Protein AF-A0ABD5NJZ5-F1 (afdb_monomer)

Sequence (161 aa):
MADSDSSTDGDAARATTLRDARQRIEDLSVADGHFVVACVQTGVVPEPVTDARFDSHEAAERACAAACRYRETLQELDPSLSRYDLDVSEPITEPVDVATVRESTDERRPNGLPRTRRTAMVTGDGTDQWIRIENCPIVHLSGPDSLLDDEVISRQLRSKL

Mean predicted aligned error: 14.15 Å

Radius of gyration: 24.04 Å; Cα contacts (8 Å, |Δi|>4): 178; chains: 1; bounding box: 61×32×78 Å

pLDDT: mean 78.36, std 14.97, range [43.09, 96.81]

Foldseek 3Di:
DPDPPVV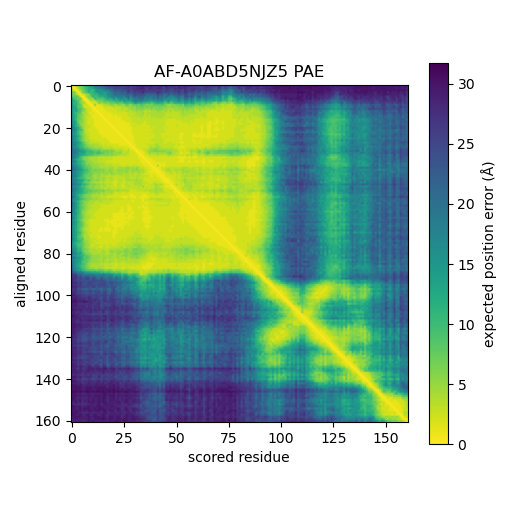VVLVVVLVVLLVVLLVLQVVQFDQDAQKFKAFLVPRHRDPPRNRGHGNDQVSRVSNQVSRQSNVVSVCVVPVVDDDGDIHMDGPQPDDWDKDKDKDFDPDADPVRHTDIDIDIDTDGPDPRDDDDDPPDDDDDDDDPDPPPDPVNVVVVVVVVD

InterPro domains:
  IPR055974 Domain of unknown function DUF7552 [PF24422] (17-90)

Structure (mmCIF, N/CA/C/O backbone):
data_AF-A0ABD5NJZ5-F1
#
_entry.id   AF-A0ABD5NJZ5-F1
#
loop_
_atom_site.group_PDB
_atom_site.id
_atom_site.type_symbol
_atom_site.label_atom_id
_atom_site.label_alt_id
_atom_site.label_comp_id
_atom_site.label_asym_id
_atom_site.label_entity_id
_atom_site.label_seq_id
_atom_site.pdbx_PDB_ins_code
_atom_site.Cartn_x
_atom_site.Cartn_y
_atom_site.Cartn_z
_atom_site.occupancy
_atom_site.B_iso_or_equiv
_atom_site.auth_seq_id
_atom_site.auth_comp_id
_atom_site.auth_asym_id
_atom_site.auth_atom_id
_atom_site.pdbx_PDB_model_num
ATOM 1 N N . MET A 1 1 ? 1.780 8.911 44.496 1.00 44.38 1 MET A N 1
ATOM 2 C CA . MET A 1 1 ? 1.230 7.609 44.064 1.00 44.38 1 MET A CA 1
ATOM 3 C C . MET A 1 1 ? -0.074 7.896 43.327 1.00 44.38 1 MET A C 1
ATOM 5 O O . MET A 1 1 ? -1.138 7.718 43.893 1.00 44.38 1 MET A O 1
ATOM 9 N N . ALA A 1 2 ? 0.027 8.492 42.135 1.00 54.03 2 ALA A N 1
ATOM 10 C CA . ALA A 1 2 ? -1.102 8.888 41.290 1.00 54.03 2 ALA A CA 1
ATOM 11 C C . ALA A 1 2 ? -0.553 9.219 39.890 1.00 54.03 2 ALA A C 1
ATOM 13 O O . ALA A 1 2 ? -0.283 10.376 39.616 1.00 54.03 2 ALA A O 1
ATOM 14 N N . ASP A 1 3 ? -0.285 8.198 39.071 1.00 51.00 3 ASP A N 1
ATOM 15 C CA . ASP A 1 3 ? 0.055 8.363 37.639 1.00 51.00 3 ASP A CA 1
ATOM 16 C C . ASP A 1 3 ? -0.327 7.136 36.777 1.00 51.00 3 ASP A C 1
ATOM 18 O O . ASP A 1 3 ? -0.055 7.103 35.583 1.00 51.00 3 ASP A O 1
ATOM 22 N N . SER A 1 4 ? -0.974 6.109 37.344 1.00 58.78 4 SER A N 1
ATOM 23 C CA . SER A 1 4 ? -1.233 4.845 36.627 1.00 58.78 4 SER A CA 1
ATOM 24 C C . SER A 1 4 ? -2.543 4.812 35.826 1.00 58.78 4 SER A C 1
ATOM 26 O O . SER A 1 4 ? -2.706 3.935 34.982 1.00 58.78 4 SER A O 1
ATOM 28 N N . ASP A 1 5 ? -3.468 5.750 36.054 1.00 58.06 5 ASP A N 1
ATOM 29 C CA . ASP A 1 5 ? -4.771 5.763 35.360 1.00 58.06 5 ASP A CA 1
ATOM 30 C C . ASP A 1 5 ? -4.705 6.436 33.976 1.00 58.06 5 ASP A C 1
ATOM 32 O O . ASP A 1 5 ? -5.415 6.038 33.057 1.00 58.06 5 ASP A O 1
ATOM 36 N N . SER A 1 6 ? -3.811 7.416 33.779 1.00 60.75 6 SER A N 1
ATOM 37 C CA . SER A 1 6 ? -3.711 8.168 32.515 1.00 60.75 6 SER A CA 1
ATOM 38 C C . SER A 1 6 ? -3.068 7.369 31.377 1.00 60.75 6 SER A C 1
ATOM 40 O O . SER A 1 6 ? -3.372 7.598 30.209 1.00 60.75 6 SER A O 1
ATOM 42 N N . SER A 1 7 ? -2.193 6.416 31.703 1.00 65.38 7 SER A N 1
ATOM 43 C CA . SER A 1 7 ? -1.485 5.585 30.720 1.00 65.38 7 SER A CA 1
ATOM 44 C C . SER A 1 7 ? -2.410 4.528 30.106 1.00 65.38 7 SER A C 1
ATOM 46 O O . SER A 1 7 ? -2.361 4.278 28.905 1.00 65.38 7 SER A O 1
ATOM 48 N N . THR A 1 8 ? -3.303 3.957 30.918 1.00 73.50 8 THR A N 1
ATOM 49 C CA . THR A 1 8 ? -4.225 2.890 30.498 1.00 73.50 8 THR A CA 1
ATOM 50 C C . THR A 1 8 ? -5.305 3.406 29.541 1.00 73.50 8 THR A C 1
ATOM 52 O O . THR A 1 8 ? -5.640 2.730 28.567 1.00 73.50 8 THR A O 1
ATOM 55 N N . ASP A 1 9 ? -5.823 4.615 29.778 1.00 79.50 9 ASP A N 1
ATOM 56 C CA . ASP A 1 9 ? -6.829 5.244 28.910 1.00 79.50 9 ASP A CA 1
ATOM 57 C C . ASP A 1 9 ? -6.245 5.599 27.526 1.00 79.50 9 ASP A C 1
ATOM 59 O O . ASP A 1 9 ? -6.855 5.338 26.486 1.00 79.50 9 ASP A O 1
ATOM 63 N N . GLY A 1 10 ? -4.997 6.086 27.500 1.00 84.00 10 GLY A N 1
ATOM 64 C CA . GLY A 1 10 ? -4.260 6.352 26.261 1.00 84.00 10 GLY A CA 1
ATOM 65 C C . GLY A 1 10 ? -4.012 5.091 25.428 1.00 84.00 10 GLY A C 1
ATOM 66 O O . GLY A 1 10 ? -4.247 5.087 24.218 1.00 84.00 10 GLY A O 1
ATOM 67 N N . ASP A 1 11 ? -3.605 3.992 26.064 1.00 85.88 11 ASP A N 1
ATOM 68 C CA . ASP A 1 11 ? -3.349 2.732 25.359 1.00 85.88 11 ASP A CA 1
ATOM 69 C C . ASP A 1 11 ? -4.636 2.080 24.827 1.00 85.88 11 ASP A C 1
ATOM 71 O O . ASP A 1 11 ? -4.638 1.530 23.721 1.00 85.88 11 ASP A O 1
ATOM 75 N N . ALA A 1 12 ? -5.762 2.204 25.536 1.00 87.94 12 ALA A N 1
ATOM 76 C CA . ALA A 1 12 ? -7.064 1.745 25.048 1.00 87.94 12 ALA A CA 1
ATOM 77 C C . ALA A 1 12 ? -7.543 2.536 23.813 1.00 87.94 12 ALA A C 1
ATOM 79 O O . ALA A 1 12 ? -8.057 1.951 22.848 1.00 87.94 12 ALA A O 1
ATOM 80 N N . ALA A 1 13 ? -7.337 3.857 23.804 1.00 89.44 13 ALA A N 1
ATOM 81 C CA . ALA A 1 13 ? -7.652 4.710 22.659 1.00 89.44 13 ALA A CA 1
ATOM 82 C C . ALA A 1 13 ? -6.786 4.371 21.431 1.00 89.44 13 ALA A C 1
ATOM 84 O O . ALA A 1 13 ? -7.294 4.288 20.304 1.00 89.44 13 ALA A O 1
ATOM 85 N N . ARG A 1 14 ? -5.491 4.094 21.639 1.00 94.19 14 ARG A N 1
ATOM 86 C CA . ARG A 1 14 ? -4.574 3.639 20.581 1.00 94.19 14 ARG A CA 1
ATOM 87 C C . ARG A 1 14 ? -4.967 2.272 20.033 1.00 94.19 14 ARG A C 1
ATOM 89 O O . ARG A 1 14 ? -5.080 2.117 18.821 1.00 94.19 14 ARG A O 1
ATOM 96 N N . ALA A 1 15 ? -5.259 1.303 20.902 1.00 93.44 15 ALA A N 1
ATOM 97 C CA . ALA A 1 15 ? -5.717 -0.024 20.491 1.00 93.44 15 ALA A CA 1
ATOM 98 C C . ALA A 1 15 ? -7.006 0.040 19.650 1.00 93.44 15 ALA A C 1
ATOM 100 O O . ALA A 1 15 ? -7.159 -0.708 18.684 1.00 93.44 15 ALA A O 1
ATOM 101 N N . THR A 1 16 ? -7.916 0.958 19.987 1.00 95.31 16 THR A N 1
ATOM 102 C CA . THR A 1 16 ? -9.127 1.220 19.195 1.00 95.31 16 THR A CA 1
ATOM 103 C C . THR A 1 16 ? -8.781 1.817 17.832 1.00 95.31 16 THR A C 1
ATOM 105 O O . THR A 1 16 ? -9.224 1.291 16.818 1.00 95.31 16 THR A O 1
ATOM 108 N N . THR A 1 17 ? -7.898 2.818 17.783 1.00 95.12 17 THR A N 1
ATOM 109 C CA . THR A 1 17 ? -7.430 3.415 16.519 1.00 95.12 17 THR A CA 1
ATOM 110 C C . THR A 1 17 ? -6.782 2.386 15.586 1.00 95.12 17 THR A C 1
ATOM 112 O O . THR A 1 17 ? -7.075 2.376 14.390 1.00 95.12 17 THR A O 1
ATOM 115 N N . LEU A 1 18 ? -5.940 1.492 16.117 1.00 95.31 18 LEU A N 1
ATOM 116 C CA . LEU A 1 18 ? -5.312 0.423 15.335 1.00 95.31 18 LEU A CA 1
ATOM 117 C C . LEU A 1 18 ? -6.351 -0.543 14.750 1.00 95.31 18 LEU A C 1
ATOM 119 O O . LEU A 1 18 ? -6.242 -0.941 13.589 1.00 95.31 18 LEU A O 1
ATOM 123 N N . ARG A 1 19 ? -7.367 -0.910 15.540 1.00 96.00 19 ARG A N 1
ATOM 124 C CA . ARG A 1 19 ? -8.449 -1.800 15.100 1.00 96.00 19 ARG A CA 1
ATOM 125 C C . ARG A 1 19 ? -9.307 -1.146 14.019 1.00 96.00 19 ARG A C 1
ATOM 127 O O . ARG A 1 19 ? -9.541 -1.770 12.990 1.00 96.00 19 ARG A O 1
ATOM 134 N N . ASP A 1 20 ? -9.716 0.102 14.228 1.00 96.50 20 ASP A N 1
ATOM 135 C CA . ASP A 1 20 ? -10.560 0.846 13.290 1.00 96.50 20 ASP A CA 1
ATOM 136 C C . ASP A 1 20 ? -9.849 1.061 11.951 1.00 96.50 20 ASP A C 1
ATOM 138 O O . ASP A 1 20 ? -10.447 0.893 10.889 1.0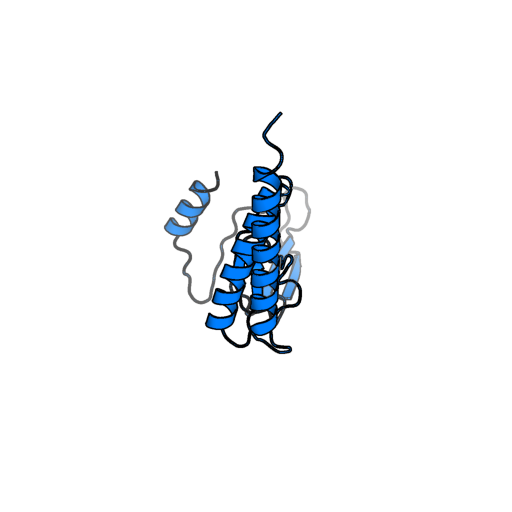0 96.50 20 ASP A O 1
ATOM 142 N N . ALA A 1 21 ? -8.553 1.385 11.987 1.00 95.94 21 ALA A N 1
ATOM 143 C CA . ALA A 1 21 ? -7.749 1.529 10.781 1.00 95.94 21 ALA A CA 1
ATOM 144 C C . ALA A 1 21 ? -7.627 0.205 10.013 1.00 95.94 21 ALA A C 1
ATOM 146 O O . ALA A 1 21 ? -7.812 0.191 8.797 1.00 95.94 21 ALA A O 1
ATOM 147 N N . ARG A 1 22 ? -7.374 -0.914 10.710 1.00 95.81 22 ARG A N 1
ATOM 148 C CA . ARG A 1 22 ? -7.292 -2.242 10.082 1.00 95.81 22 ARG A CA 1
ATOM 149 C C . ARG A 1 22 ? -8.626 -2.653 9.456 1.00 95.81 22 ARG A C 1
ATOM 151 O O . ARG A 1 22 ? -8.635 -3.047 8.296 1.00 95.81 22 ARG A O 1
ATOM 158 N N . GLN A 1 23 ? -9.733 -2.478 10.180 1.00 96.12 23 GLN A N 1
ATOM 159 C CA . GLN A 1 23 ? -11.074 -2.762 9.663 1.00 96.12 23 GLN A CA 1
ATOM 160 C C . GLN A 1 23 ? -11.377 -1.919 8.424 1.00 96.12 23 GLN A C 1
ATOM 162 O O . GLN A 1 23 ? -11.871 -2.430 7.427 1.00 96.12 23 GLN A O 1
ATOM 167 N N . ARG A 1 24 ? -11.025 -0.628 8.450 1.00 95.81 24 ARG A N 1
ATOM 168 C CA . ARG A 1 24 ? -11.264 0.263 7.315 1.00 95.81 24 ARG A CA 1
ATOM 169 C C . ARG A 1 24 ? -10.519 -0.174 6.057 1.00 95.81 24 ARG A C 1
ATOM 171 O O . ARG A 1 24 ? -11.050 -0.004 4.967 1.00 95.81 24 ARG A O 1
ATOM 178 N N . ILE A 1 25 ? -9.304 -0.694 6.200 1.00 96.00 25 ILE A N 1
ATOM 179 C CA . ILE A 1 25 ? -8.512 -1.204 5.075 1.00 96.00 25 ILE A CA 1
ATOM 180 C C . ILE A 1 25 ? -9.125 -2.496 4.540 1.00 96.00 25 ILE A C 1
ATOM 182 O O . ILE A 1 25 ? -9.266 -2.635 3.330 1.00 96.00 25 ILE A O 1
ATOM 186 N N . GLU A 1 26 ? -9.537 -3.400 5.428 1.00 94.94 26 GLU A N 1
ATOM 187 C CA . GLU A 1 26 ? -10.196 -4.654 5.058 1.00 94.94 26 GLU A CA 1
ATOM 188 C C . GLU A 1 26 ? -11.524 -4.411 4.324 1.00 94.94 26 GLU A C 1
ATOM 190 O O . GLU A 1 26 ? -11.746 -4.996 3.271 1.00 94.94 26 GLU A O 1
ATOM 195 N N . ASP A 1 27 ? -12.347 -3.470 4.797 1.00 95.81 27 ASP A N 1
ATOM 196 C CA . ASP A 1 27 ? -13.625 -3.101 4.167 1.00 95.81 27 ASP A CA 1
ATOM 197 C C . ASP A 1 27 ? -13.461 -2.510 2.755 1.00 95.81 27 ASP A C 1
ATOM 199 O O . ASP A 1 27 ? -14.390 -2.544 1.947 1.00 95.81 27 ASP A O 1
ATOM 203 N N . LEU A 1 28 ? -12.309 -1.892 2.4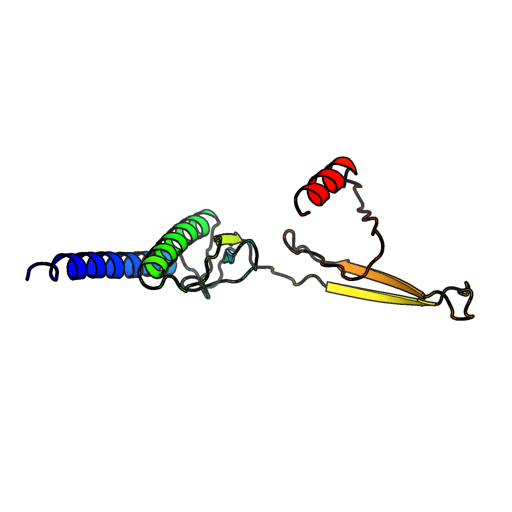75 1.00 95.62 28 LEU A N 1
ATOM 204 C CA . LEU A 1 28 ? -11.989 -1.308 1.170 1.00 95.62 28 LEU A CA 1
ATOM 205 C C . LEU A 1 28 ? -11.263 -2.291 0.252 1.00 95.62 28 LEU A C 1
ATOM 207 O O . LEU A 1 28 ? -11.191 -2.046 -0.954 1.00 95.62 28 LEU A O 1
ATOM 211 N N . SER A 1 29 ? -10.719 -3.363 0.822 1.00 94.81 29 SER A N 1
ATOM 212 C CA . SER A 1 29 ? -9.949 -4.362 0.103 1.00 94.81 29 SER A CA 1
ATOM 213 C C . SER A 1 29 ? -10.854 -5.218 -0.779 1.00 94.81 29 SER A C 1
ATOM 215 O O . SER A 1 29 ? -11.955 -5.616 -0.397 1.00 94.81 29 SER A O 1
ATOM 217 N N . VAL A 1 30 ? -10.361 -5.538 -1.966 1.00 94.31 30 VAL A N 1
ATOM 218 C CA . VAL A 1 30 ? -10.978 -6.457 -2.921 1.00 94.31 30 VAL A CA 1
ATOM 219 C C . VAL A 1 30 ? -9.939 -7.476 -3.381 1.00 94.31 30 VAL A C 1
ATOM 221 O O . VAL A 1 30 ? -8.742 -7.207 -3.355 1.00 94.31 30 VAL A O 1
ATOM 224 N N . ALA A 1 31 ? -10.384 -8.652 -3.826 1.00 89.88 31 ALA A N 1
ATOM 225 C CA . ALA A 1 31 ? -9.469 -9.717 -4.244 1.00 89.88 31 ALA A CA 1
ATOM 226 C C . ALA A 1 31 ? -8.626 -9.334 -5.478 1.00 89.88 31 ALA A C 1
ATOM 228 O O . ALA A 1 31 ? -7.422 -9.577 -5.500 1.00 89.88 31 ALA A O 1
ATOM 229 N N . ASP A 1 32 ? -9.245 -8.682 -6.466 1.00 87.25 32 ASP A N 1
ATOM 230 C CA . ASP A 1 32 ? -8.660 -8.437 -7.794 1.00 87.25 32 ASP A CA 1
ATOM 231 C C . ASP A 1 32 ? -8.488 -6.937 -8.098 1.00 87.25 32 ASP A C 1
ATOM 233 O O . ASP A 1 32 ? -8.667 -6.478 -9.225 1.00 87.25 32 ASP A O 1
ATOM 237 N N . GLY A 1 33 ? -8.178 -6.143 -7.069 1.00 87.69 33 GLY A N 1
ATOM 238 C CA . GLY A 1 33 ? -7.992 -4.699 -7.211 1.00 87.69 33 GLY A CA 1
ATOM 239 C C . GLY A 1 33 ? -6.751 -4.326 -8.030 1.00 87.69 33 GLY A C 1
ATOM 240 O O . GLY A 1 33 ? -5.712 -4.994 -7.960 1.00 87.69 33 GLY A O 1
ATOM 241 N N . HIS A 1 34 ? -6.862 -3.217 -8.763 1.00 87.81 34 HIS A N 1
ATOM 242 C CA . HIS A 1 34 ? -5.808 -2.650 -9.614 1.00 87.81 34 HIS A CA 1
ATOM 243 C C . HIS A 1 34 ? -4.971 -1.585 -8.904 1.00 87.81 34 HIS A C 1
ATOM 245 O O . HIS A 1 34 ? -4.105 -0.982 -9.520 1.00 87.81 34 HIS A O 1
ATOM 251 N N . PHE A 1 35 ? -5.218 -1.329 -7.623 1.00 89.56 35 PHE A N 1
ATOM 252 C CA . PHE A 1 35 ? -4.458 -0.359 -6.845 1.00 89.56 35 PHE A CA 1
ATOM 253 C C . PHE A 1 35 ? -3.920 -1.011 -5.577 1.00 89.56 35 PHE A C 1
ATOM 255 O O . PHE A 1 35 ? -4.593 -1.828 -4.946 1.00 89.56 35 PHE A O 1
ATOM 262 N N . VAL A 1 36 ? -2.708 -0.631 -5.197 1.00 91.19 36 VAL A N 1
ATOM 263 C CA . VAL A 1 36 ? -2.030 -1.043 -3.966 1.00 91.19 36 VAL A CA 1
ATOM 264 C C . VAL A 1 36 ? -1.529 0.193 -3.225 1.00 91.19 36 VAL A C 1
ATOM 266 O O . VAL A 1 36 ? -1.432 1.278 -3.794 1.00 91.19 36 VAL A O 1
ATOM 269 N N . VAL A 1 37 ? -1.211 0.037 -1.942 1.00 91.94 37 VAL A N 1
ATOM 270 C CA . VAL A 1 37 ? -0.579 1.091 -1.140 1.00 91.94 37 VAL A CA 1
ATOM 271 C C . VAL A 1 37 ? 0.830 0.639 -0.794 1.00 91.94 37 VAL A C 1
ATOM 273 O O . VAL A 1 37 ? 1.005 -0.368 -0.111 1.00 91.94 37 VAL A O 1
ATOM 276 N N . ALA A 1 38 ? 1.837 1.373 -1.254 1.00 90.38 38 ALA A N 1
ATOM 277 C CA . ALA A 1 38 ? 3.238 1.008 -1.085 1.00 90.38 38 ALA A CA 1
ATOM 278 C C . ALA A 1 38 ? 4.074 2.204 -0.630 1.00 90.38 38 ALA A C 1
ATOM 280 O O . ALA A 1 38 ? 3.678 3.359 -0.752 1.00 90.38 38 ALA A O 1
ATOM 281 N N . CYS A 1 39 ? 5.256 1.922 -0.091 1.00 88.06 39 CYS A N 1
ATOM 282 C CA . CYS A 1 39 ? 6.233 2.952 0.221 1.00 88.06 39 CYS A CA 1
ATOM 283 C C . CYS A 1 39 ? 6.802 3.552 -1.073 1.00 88.06 39 CYS A C 1
ATOM 285 O O . CYS A 1 39 ? 7.445 2.828 -1.833 1.00 88.06 39 CYS A O 1
ATOM 287 N N . VAL A 1 40 ? 6.669 4.865 -1.275 1.00 82.50 40 VAL A N 1
ATOM 288 C CA . VAL A 1 40 ? 7.129 5.577 -2.487 1.00 82.50 40 VAL A CA 1
ATOM 289 C C . VAL A 1 40 ? 8.617 5.345 -2.760 1.00 82.50 40 VAL A C 1
ATOM 291 O O . VAL A 1 40 ? 9.050 5.188 -3.895 1.00 82.50 40 VAL A O 1
ATOM 294 N N . GLN A 1 41 ? 9.438 5.289 -1.709 1.00 74.94 41 GLN A N 1
ATOM 295 C CA . GLN A 1 41 ? 10.887 5.137 -1.866 1.00 74.94 41 GLN A CA 1
ATOM 296 C C . GLN A 1 41 ? 11.354 3.706 -2.126 1.00 74.94 41 GLN A C 1
ATOM 298 O O . GLN A 1 41 ? 12.424 3.518 -2.704 1.00 74.94 41 GLN A O 1
ATOM 303 N N . THR A 1 42 ? 10.643 2.705 -1.608 1.00 78.75 42 THR A N 1
ATOM 304 C CA . THR A 1 42 ? 11.151 1.324 -1.557 1.00 78.75 42 THR A CA 1
ATOM 305 C C . THR A 1 42 ? 10.257 0.316 -2.263 1.00 78.75 42 THR A C 1
ATOM 307 O O . THR A 1 42 ? 10.676 -0.826 -2.431 1.00 78.75 42 THR A O 1
ATOM 310 N N . GLY A 1 43 ? 9.030 0.692 -2.629 1.00 80.62 43 GLY A N 1
ATOM 311 C CA . GLY A 1 43 ? 8.008 -0.211 -3.160 1.00 80.62 43 GLY A CA 1
ATOM 312 C C . GLY A 1 43 ? 7.520 -1.261 -2.156 1.00 80.62 43 GLY A C 1
ATOM 313 O O . GLY A 1 43 ? 6.731 -2.132 -2.507 1.00 80.62 43 GLY A O 1
ATOM 314 N N . VAL A 1 44 ? 7.987 -1.218 -0.902 1.00 84.38 44 VAL A N 1
ATOM 315 C CA . VAL A 1 44 ? 7.576 -2.171 0.135 1.00 84.38 44 VAL A CA 1
ATOM 316 C C . VAL A 1 44 ? 6.120 -1.910 0.504 1.00 84.38 44 VAL A C 1
ATOM 318 O O . VAL A 1 44 ? 5.742 -0.762 0.728 1.00 84.38 44 VAL A O 1
ATOM 321 N N . VAL A 1 45 ? 5.336 -2.981 0.628 1.00 87.44 45 VAL A N 1
ATOM 322 C CA . VAL A 1 45 ? 3.938 -2.964 1.079 1.00 87.44 45 VAL A CA 1
ATOM 323 C C . VAL A 1 45 ? 3.892 -3.439 2.543 1.00 87.44 45 VAL A C 1
ATOM 325 O O . VAL A 1 45 ? 3.852 -4.646 2.809 1.00 87.44 45 VAL A O 1
ATOM 328 N N . PRO A 1 46 ? 4.001 -2.531 3.532 1.00 86.56 46 PRO A N 1
ATOM 329 C CA . PRO A 1 46 ? 4.100 -2.920 4.936 1.00 86.56 46 PRO A CA 1
ATOM 330 C C . PRO A 1 46 ? 2.740 -3.302 5.531 1.00 86.56 46 PRO A C 1
ATOM 332 O O . PRO A 1 46 ? 1.690 -2.946 4.999 1.00 86.56 46 PRO A O 1
ATOM 335 N N . GLU A 1 47 ? 2.742 -3.935 6.708 1.00 87.44 47 GLU A N 1
ATOM 336 C CA . GLU A 1 47 ? 1.505 -4.053 7.485 1.00 87.44 47 GLU A CA 1
ATOM 337 C C . GLU A 1 47 ? 0.930 -2.658 7.792 1.00 87.44 47 GLU A C 1
ATOM 339 O O . GLU A 1 47 ? 1.691 -1.733 8.137 1.00 87.44 47 GLU A O 1
ATOM 344 N N . PRO A 1 48 ? -0.400 -2.488 7.676 1.00 88.06 48 PRO A N 1
ATOM 345 C CA . PRO A 1 48 ? -1.436 -3.527 7.522 1.00 88.06 48 PRO A CA 1
ATOM 346 C C . PRO A 1 48 ? -1.910 -3.775 6.070 1.00 88.06 48 PRO A C 1
ATOM 348 O O . PRO A 1 48 ? -2.912 -4.454 5.873 1.00 88.06 48 PRO A O 1
ATOM 351 N N . VAL A 1 49 ? -1.237 -3.219 5.057 1.00 89.88 49 VAL A N 1
ATOM 352 C CA . VAL A 1 49 ? -1.686 -3.240 3.647 1.00 89.88 49 VAL A CA 1
ATOM 353 C C . VAL A 1 49 ? -1.039 -4.343 2.798 1.00 89.88 49 VAL A C 1
ATOM 355 O O . VAL A 1 49 ? -1.288 -4.396 1.601 1.00 89.88 49 VAL A O 1
ATOM 358 N N . THR A 1 50 ? -0.241 -5.233 3.399 1.00 88.19 50 THR A N 1
ATOM 359 C CA . THR A 1 50 ? 0.595 -6.245 2.715 1.00 88.19 50 THR A CA 1
ATOM 360 C C . THR A 1 50 ? -0.118 -7.043 1.623 1.00 88.19 50 THR A C 1
ATOM 362 O O . THR A 1 50 ? 0.444 -7.201 0.543 1.00 88.19 50 THR A O 1
ATOM 365 N N . ASP A 1 51 ? -1.353 -7.481 1.869 1.00 87.56 51 ASP A N 1
ATOM 366 C CA . ASP A 1 51 ? -2.141 -8.275 0.915 1.00 87.56 51 ASP A CA 1
ATOM 367 C C . ASP A 1 51 ? -3.393 -7.531 0.411 1.00 87.56 51 ASP A C 1
ATOM 369 O O . ASP A 1 51 ? -4.268 -8.125 -0.218 1.00 87.56 51 ASP A O 1
ATOM 373 N N . ALA A 1 52 ? -3.512 -6.233 0.706 1.00 91.62 52 ALA A N 1
ATOM 374 C CA . ALA A 1 52 ? -4.688 -5.446 0.356 1.00 91.62 52 ALA A CA 1
ATOM 375 C C . ALA A 1 52 ? -4.578 -4.890 -1.070 1.00 91.62 52 ALA A C 1
ATOM 377 O O . ALA A 1 52 ? -3.576 -4.275 -1.442 1.00 91.62 52 ALA A O 1
ATOM 378 N N . ARG A 1 53 ? -5.643 -5.069 -1.854 1.00 93.19 53 ARG A N 1
ATOM 379 C CA . ARG A 1 53 ? -5.805 -4.469 -3.183 1.00 93.19 53 ARG A CA 1
ATOM 380 C C . ARG A 1 53 ? -7.098 -3.679 -3.225 1.00 93.19 53 ARG A C 1
ATOM 382 O O . ARG A 1 53 ? -8.059 -4.031 -2.553 1.00 93.19 53 ARG A O 1
ATOM 389 N N . PHE A 1 54 ? -7.145 -2.635 -4.038 1.00 93.56 54 PHE A N 1
ATOM 390 C CA . PHE A 1 54 ? -8.283 -1.724 -4.107 1.00 93.56 54 PHE A CA 1
ATOM 391 C C . PHE A 1 54 ? -8.785 -1.597 -5.542 1.00 93.56 54 PHE A C 1
ATOM 393 O O . PHE A 1 54 ? -8.003 -1.609 -6.493 1.00 93.56 54 PHE A O 1
ATOM 400 N N . ASP A 1 55 ? -10.103 -1.490 -5.695 1.00 93.69 55 ASP A N 1
ATOM 401 C CA . ASP A 1 55 ? -10.758 -1.413 -7.007 1.00 93.69 55 ASP A CA 1
ATOM 402 C C . ASP A 1 55 ? -10.586 -0.033 -7.663 1.00 93.69 55 ASP A C 1
ATOM 404 O O . ASP A 1 55 ? -10.541 0.098 -8.883 1.00 93.69 55 ASP A O 1
ATOM 408 N N . SER A 1 56 ? -10.441 1.017 -6.848 1.00 92.50 56 SER A N 1
ATOM 409 C CA . SER A 1 56 ? -10.280 2.390 -7.319 1.00 92.50 56 SER A CA 1
ATOM 410 C C . SER A 1 56 ? -9.183 3.138 -6.573 1.00 92.50 56 SER A C 1
ATOM 412 O O . SER A 1 56 ? -8.905 2.867 -5.401 1.00 92.50 56 SER A O 1
ATOM 414 N N . HIS A 1 57 ? -8.620 4.145 -7.242 1.00 91.44 57 HIS A N 1
ATOM 415 C CA . HIS A 1 57 ? -7.653 5.068 -6.652 1.00 91.44 57 HIS A CA 1
ATOM 416 C C . HIS A 1 57 ? -8.199 5.728 -5.377 1.00 91.44 57 HIS A C 1
ATOM 418 O O . HIS A 1 57 ? -7.525 5.765 -4.358 1.00 91.44 57 HIS A O 1
ATOM 424 N N . GLU A 1 58 ? -9.462 6.167 -5.380 1.00 93.75 58 GLU A N 1
ATOM 425 C CA . GLU A 1 58 ? -10.100 6.783 -4.207 1.00 93.75 58 GLU A CA 1
ATOM 426 C C . GLU A 1 58 ? -10.242 5.802 -3.026 1.00 93.75 58 GLU A C 1
ATOM 428 O O . GLU A 1 58 ? -10.140 6.184 -1.856 1.00 93.75 58 GLU A O 1
ATOM 433 N N . ALA A 1 59 ? -10.512 4.519 -3.293 1.00 93.06 59 ALA A N 1
ATOM 434 C CA . ALA A 1 59 ? -10.519 3.499 -2.246 1.00 93.06 59 ALA A CA 1
ATOM 435 C C . ALA A 1 59 ? -9.105 3.277 -1.688 1.00 93.06 59 ALA A C 1
ATOM 437 O O . ALA A 1 59 ? -8.940 3.221 -0.468 1.00 93.06 59 ALA A O 1
ATOM 438 N N . ALA A 1 60 ? -8.099 3.237 -2.564 1.00 94.19 60 ALA A N 1
ATOM 439 C CA . ALA A 1 60 ? -6.699 3.111 -2.183 1.00 94.19 60 ALA A CA 1
ATOM 440 C C . ALA A 1 60 ? -6.196 4.317 -1.374 1.00 94.19 60 ALA A C 1
ATOM 442 O O . ALA A 1 60 ? -5.538 4.121 -0.361 1.00 94.19 60 ALA A O 1
ATOM 443 N N . GLU A 1 61 ? -6.561 5.551 -1.732 1.00 95.25 61 GLU A N 1
ATOM 444 C CA . GLU A 1 61 ? -6.201 6.760 -0.974 1.00 95.25 61 GLU A CA 1
ATOM 445 C C . GLU A 1 61 ? -6.776 6.723 0.444 1.00 95.25 61 GLU A C 1
ATOM 447 O O . GLU A 1 61 ? -6.088 7.007 1.428 1.00 95.25 61 GLU A O 1
ATOM 452 N N . ARG A 1 62 ? -8.047 6.320 0.578 1.00 96.81 62 ARG A N 1
ATOM 453 C CA . ARG A 1 62 ? -8.689 6.175 1.892 1.00 96.81 62 ARG A CA 1
ATOM 454 C C . ARG A 1 62 ? -8.023 5.087 2.728 1.00 96.81 62 ARG A C 1
ATOM 456 O O . ARG A 1 62 ? -7.883 5.257 3.941 1.00 96.81 62 ARG A O 1
ATOM 463 N N . ALA A 1 63 ? -7.613 3.990 2.100 1.00 95.62 63 ALA A N 1
ATOM 464 C CA . ALA A 1 63 ? -6.854 2.941 2.764 1.00 95.62 63 ALA A CA 1
ATOM 465 C C . ALA A 1 63 ? -5.433 3.399 3.129 1.00 95.62 63 ALA A C 1
ATOM 467 O O . ALA A 1 63 ? -4.970 3.094 4.225 1.00 95.62 63 ALA A O 1
ATOM 468 N N . CYS A 1 64 ? -4.779 4.193 2.279 1.00 96.19 64 CYS A N 1
ATOM 469 C CA . CYS A 1 64 ? -3.477 4.798 2.540 1.00 96.19 64 CYS A CA 1
ATOM 470 C C . CYS A 1 64 ? -3.532 5.693 3.781 1.00 96.19 64 CYS A C 1
ATOM 472 O O . CYS A 1 64 ? -2.768 5.496 4.723 1.00 96.19 64 CYS A O 1
ATOM 474 N N . ALA A 1 65 ? -4.522 6.586 3.863 1.00 96.06 65 ALA A N 1
ATOM 475 C CA . ALA A 1 65 ? -4.728 7.426 5.040 1.00 96.06 65 ALA A CA 1
ATOM 476 C C . ALA A 1 65 ? -4.953 6.600 6.324 1.00 96.06 65 ALA A C 1
ATOM 478 O O . ALA A 1 65 ? -4.397 6.915 7.380 1.00 96.06 65 ALA A O 1
ATOM 479 N N . ALA A 1 66 ? -5.735 5.516 6.242 1.00 96.62 66 ALA A N 1
ATOM 480 C CA . ALA A 1 66 ? -5.928 4.596 7.363 1.00 96.62 66 ALA A CA 1
ATOM 481 C C . ALA A 1 66 ? -4.619 3.882 7.755 1.00 96.62 66 ALA A C 1
ATOM 483 O O . ALA A 1 66 ? -4.314 3.771 8.944 1.00 96.62 66 ALA A O 1
ATOM 484 N N . ALA A 1 67 ? -3.817 3.455 6.778 1.00 95.69 67 ALA A N 1
ATOM 485 C CA . ALA A 1 67 ? -2.527 2.810 6.999 1.00 95.69 67 ALA A CA 1
ATOM 486 C C . ALA A 1 67 ? -1.511 3.768 7.638 1.00 95.69 67 ALA A C 1
ATOM 488 O O . ALA A 1 67 ? -0.828 3.381 8.586 1.00 95.69 67 ALA A O 1
ATOM 489 N N . CYS A 1 68 ? -1.457 5.028 7.197 1.00 95.00 68 CYS A N 1
ATOM 490 C CA . CYS A 1 68 ? -0.635 6.067 7.820 1.00 95.00 68 CYS A CA 1
ATOM 491 C C . CYS A 1 68 ? -0.998 6.235 9.298 1.00 95.00 68 CYS A C 1
ATOM 493 O O . CYS A 1 68 ? -0.131 6.089 10.159 1.00 95.00 68 CYS A O 1
ATOM 495 N N . ARG A 1 69 ? -2.291 6.396 9.613 1.00 95.38 69 ARG A N 1
ATOM 496 C CA . ARG A 1 69 ? -2.765 6.519 11.001 1.00 95.38 69 ARG A CA 1
ATOM 497 C C . ARG A 1 69 ? -2.424 5.290 11.851 1.00 95.38 69 ARG A C 1
ATOM 499 O O . ARG A 1 69 ? -2.032 5.427 13.011 1.00 95.38 69 ARG A O 1
ATOM 506 N N . TYR A 1 70 ? -2.556 4.090 11.284 1.00 95.25 70 TYR A N 1
ATOM 507 C CA . TYR A 1 70 ? -2.171 2.842 11.946 1.00 95.25 70 TYR A CA 1
ATOM 508 C C . TYR A 1 70 ? -0.681 2.842 12.309 1.00 95.25 70 TYR A C 1
ATOM 510 O O . TYR A 1 70 ? -0.310 2.551 13.446 1.00 95.25 70 TYR A O 1
ATOM 518 N N . ARG A 1 71 ? 0.183 3.206 11.355 1.00 94.62 71 ARG A N 1
ATOM 519 C CA . ARG A 1 71 ? 1.636 3.198 11.547 1.00 94.62 71 ARG A CA 1
ATOM 520 C C . ARG A 1 71 ? 2.123 4.294 12.483 1.00 94.62 71 ARG A C 1
ATOM 522 O O . ARG A 1 71 ? 3.012 4.024 13.280 1.00 94.62 71 ARG A O 1
ATOM 529 N N . GLU A 1 72 ? 1.541 5.485 12.419 1.00 94.06 72 GLU A N 1
ATOM 530 C CA . GLU A 1 72 ? 1.821 6.570 13.365 1.00 94.06 72 GLU A CA 1
ATOM 531 C C . GLU A 1 72 ? 1.491 6.135 14.795 1.00 94.06 72 GLU A C 1
ATOM 533 O O . GLU A 1 72 ? 2.330 6.239 15.686 1.00 94.06 72 GLU A O 1
A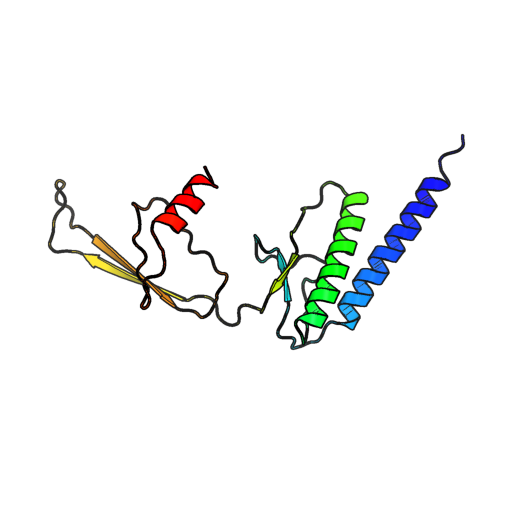TOM 538 N N . THR A 1 73 ? 0.319 5.522 14.990 1.00 94.75 73 THR A N 1
ATOM 539 C CA . THR A 1 73 ? -0.093 4.988 16.297 1.00 94.75 73 THR A CA 1
ATOM 540 C C . THR A 1 73 ? 0.854 3.884 16.783 1.00 94.75 73 THR A C 1
ATOM 542 O O . THR A 1 73 ? 1.197 3.836 17.962 1.00 94.75 73 THR A O 1
ATOM 545 N N . LEU A 1 74 ? 1.311 2.998 15.890 1.00 93.25 74 LEU A N 1
ATOM 546 C CA . LEU A 1 74 ? 2.316 1.991 16.239 1.00 93.25 74 LEU A CA 1
ATOM 547 C C . LEU A 1 74 ? 3.675 2.606 16.584 1.00 93.25 74 LEU A C 1
ATOM 549 O O . LEU A 1 74 ? 4.323 2.119 17.501 1.00 93.25 74 LEU A O 1
ATOM 553 N N . GLN A 1 75 ? 4.108 3.659 15.890 1.00 92.88 75 GLN A N 1
ATOM 554 C CA . GLN A 1 75 ? 5.373 4.345 16.180 1.00 92.88 75 GLN A CA 1
ATOM 555 C C . GLN A 1 75 ? 5.360 5.047 17.540 1.00 92.88 75 GLN A C 1
ATOM 557 O O . GLN A 1 75 ? 6.401 5.136 18.187 1.00 92.88 75 GLN A O 1
ATOM 562 N N . GLU A 1 76 ? 4.199 5.515 18.005 1.00 91.69 76 GLU A N 1
ATOM 563 C CA . GLU A 1 76 ? 4.063 6.018 19.377 1.00 91.69 76 GLU A CA 1
ATOM 564 C C . GLU A 1 76 ? 4.293 4.925 20.429 1.00 91.69 76 GLU A C 1
ATOM 566 O O . GLU A 1 76 ? 4.821 5.212 21.504 1.00 91.69 76 GLU A O 1
ATOM 571 N N . LEU A 1 77 ? 3.885 3.686 20.132 1.00 90.69 77 LEU A N 1
ATOM 572 C CA . LEU A 1 77 ? 4.050 2.531 21.020 1.00 90.69 77 LEU A CA 1
ATOM 573 C C . LEU A 1 77 ? 5.458 1.926 20.924 1.00 90.69 77 LEU A C 1
ATOM 575 O O . LEU A 1 77 ? 6.029 1.527 21.937 1.00 90.69 77 LEU A O 1
ATOM 579 N N . ASP A 1 78 ? 6.018 1.872 19.716 1.00 92.06 78 ASP A N 1
ATOM 580 C CA . ASP A 1 78 ? 7.361 1.382 19.423 1.00 92.06 78 ASP A CA 1
ATOM 581 C C . ASP A 1 78 ? 8.102 2.351 18.479 1.00 92.06 78 ASP A C 1
ATOM 583 O O . ASP A 1 78 ? 8.016 2.237 17.248 1.00 92.06 78 ASP A O 1
ATOM 587 N N . PRO A 1 79 ? 8.896 3.282 19.041 1.00 91.56 79 PRO A N 1
ATOM 588 C CA . PRO A 1 79 ? 9.674 4.244 18.263 1.00 91.56 79 PRO A CA 1
ATOM 589 C C . PRO A 1 79 ? 10.770 3.626 17.384 1.00 91.56 79 PRO A C 1
ATOM 591 O O . PRO A 1 79 ? 11.377 4.340 16.587 1.00 91.56 79 PRO A O 1
ATOM 594 N N . SER A 1 80 ? 11.074 2.331 17.534 1.00 91.88 80 SER A N 1
ATOM 595 C CA . SER A 1 80 ? 12.084 1.649 16.716 1.00 91.88 80 SER A CA 1
ATOM 596 C C . SER A 1 80 ? 11.566 1.236 15.332 1.00 91.88 80 SER A C 1
ATOM 598 O O . SER A 1 80 ? 12.356 0.862 14.459 1.00 91.88 80 SER A O 1
ATOM 600 N N . LEU A 1 81 ? 10.252 1.337 15.102 1.00 89.38 81 LEU A N 1
ATOM 601 C CA . LEU A 1 81 ? 9.624 0.971 13.840 1.00 89.38 81 LEU A CA 1
ATOM 602 C C . LEU A 1 81 ? 10.053 1.875 12.684 1.00 89.38 81 LEU A C 1
ATOM 604 O O . LEU A 1 81 ? 10.060 3.103 12.768 1.00 89.38 81 LEU A O 1
ATOM 608 N N . SER A 1 82 ? 10.327 1.252 11.537 1.00 87.94 82 SER A N 1
ATOM 609 C CA . SER A 1 82 ? 10.672 1.972 10.313 1.00 87.94 82 SER A CA 1
ATOM 610 C C . SER A 1 82 ? 9.543 2.905 9.873 1.00 87.94 82 SER A C 1
ATOM 612 O O . SER A 1 82 ? 8.363 2.531 9.850 1.00 87.94 82 SER A O 1
ATOM 614 N N . ARG A 1 83 ? 9.904 4.125 9.474 1.00 88.00 83 ARG A N 1
ATOM 615 C CA . ARG A 1 83 ? 8.975 5.069 8.855 1.00 88.00 83 ARG A CA 1
ATOM 616 C C . ARG A 1 83 ? 8.914 4.808 7.355 1.00 88.00 83 ARG A C 1
ATOM 618 O O . ARG A 1 83 ? 9.951 4.744 6.704 1.00 88.00 83 ARG A O 1
ATOM 625 N N . TYR A 1 84 ? 7.701 4.654 6.840 1.00 87.81 84 TYR A N 1
ATOM 626 C CA . TYR A 1 84 ? 7.432 4.524 5.413 1.00 87.81 84 TYR A CA 1
ATOM 627 C C . TYR A 1 84 ? 6.585 5.711 4.980 1.00 87.81 84 TYR A C 1
ATOM 629 O O . TYR A 1 84 ? 5.675 6.100 5.713 1.00 87.81 84 TYR A O 1
ATOM 637 N N . ASP A 1 85 ? 6.914 6.270 3.823 1.00 89.50 85 ASP A N 1
ATOM 638 C CA . ASP A 1 85 ? 6.099 7.276 3.151 1.00 89.50 85 ASP A CA 1
ATOM 639 C C . ASP A 1 85 ? 5.191 6.533 2.172 1.00 89.50 85 ASP A C 1
ATOM 641 O O . ASP A 1 85 ? 5.679 6.001 1.175 1.00 89.50 85 ASP A O 1
ATOM 645 N N . LEU A 1 86 ? 3.927 6.342 2.554 1.00 91.00 86 LEU A N 1
ATOM 646 C CA . LEU A 1 86 ? 2.981 5.501 1.824 1.00 91.00 86 LEU A CA 1
ATOM 647 C C . LEU A 1 86 ? 2.214 6.326 0.799 1.00 91.00 86 LEU A C 1
ATOM 649 O O . LEU A 1 86 ? 1.721 7.402 1.125 1.00 91.00 86 LEU A O 1
ATOM 653 N N . ASP A 1 87 ? 2.052 5.770 -0.396 1.00 93.19 87 ASP A N 1
ATOM 654 C CA . ASP A 1 87 ? 1.213 6.343 -1.442 1.00 93.19 87 ASP A CA 1
ATOM 655 C C . ASP A 1 87 ? 0.508 5.244 -2.246 1.00 93.19 87 ASP A C 1
ATOM 657 O O . ASP A 1 87 ? 0.821 4.049 -2.132 1.00 93.19 87 ASP A O 1
ATOM 661 N N . VAL A 1 88 ? -0.482 5.651 -3.032 1.00 91.00 88 VAL A N 1
ATOM 662 C CA . VAL A 1 88 ? -1.207 4.777 -3.948 1.00 91.00 88 VAL A CA 1
ATOM 663 C C . VAL A 1 88 ? -0.345 4.502 -5.171 1.00 91.00 88 VAL A C 1
ATOM 665 O O . VAL A 1 88 ? 0.239 5.401 -5.767 1.00 91.00 88 VAL A O 1
ATOM 668 N N . SER A 1 89 ? -0.287 3.238 -5.566 1.00 82.69 89 SER A N 1
ATOM 669 C CA .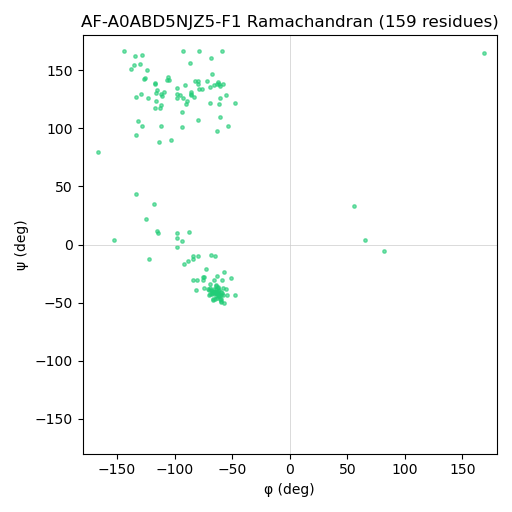 SER A 1 89 ? 0.413 2.811 -6.767 1.00 82.69 89 SER A CA 1
ATOM 670 C C . SER A 1 89 ? -0.417 1.775 -7.511 1.00 82.69 89 SER A C 1
ATOM 672 O O . SER A 1 89 ? -1.187 1.020 -6.912 1.00 82.69 89 SER A O 1
ATOM 674 N N . GLU A 1 90 ? -0.261 1.728 -8.827 1.00 81.62 90 GLU A N 1
ATOM 675 C CA . GLU A 1 90 ? -0.747 0.605 -9.619 1.00 81.62 90 GLU A CA 1
ATOM 676 C C . GLU A 1 90 ? 0.252 -0.556 -9.461 1.00 81.62 90 GLU A C 1
ATOM 678 O O . GLU A 1 90 ? 1.467 -0.340 -9.511 1.00 81.62 90 GLU A O 1
ATOM 683 N N . PRO A 1 91 ? -0.209 -1.798 -9.224 1.00 67.06 91 PRO A N 1
ATOM 684 C CA . PRO A 1 91 ? 0.679 -2.935 -9.125 1.00 67.06 91 PRO A CA 1
ATOM 685 C C . PRO A 1 91 ? 1.410 -3.073 -10.457 1.00 67.06 91 PRO A C 1
ATOM 687 O O . PRO A 1 91 ? 0.783 -3.155 -11.514 1.00 67.06 91 PRO A O 1
ATOM 690 N N . ILE A 1 92 ? 2.741 -3.111 -10.383 1.00 59.56 92 ILE A N 1
ATOM 691 C CA . ILE A 1 92 ? 3.618 -3.362 -11.526 1.00 59.56 92 ILE A CA 1
ATOM 692 C C . ILE A 1 92 ? 3.148 -4.668 -12.172 1.00 59.56 92 ILE A C 1
ATOM 694 O O . ILE A 1 92 ? 3.382 -5.752 -11.635 1.00 59.56 92 ILE A O 1
ATOM 698 N N . THR A 1 93 ? 2.420 -4.550 -13.279 1.00 56.53 93 THR A N 1
ATOM 699 C CA . THR A 1 93 ? 1.805 -5.704 -13.939 1.00 56.53 93 THR A CA 1
ATOM 700 C C . THR A 1 93 ? 2.866 -6.500 -14.689 1.00 56.53 93 THR A C 1
ATOM 702 O O . THR A 1 93 ? 2.792 -7.727 -14.716 1.00 56.53 93 THR A O 1
ATOM 705 N N . GLU A 1 94 ? 3.918 -5.833 -15.177 1.00 59.28 94 GLU A N 1
ATOM 706 C CA . GLU A 1 94 ? 5.052 -6.488 -15.819 1.00 59.28 94 GLU A CA 1
ATOM 707 C C . GLU A 1 94 ? 6.392 -5.945 -15.284 1.00 59.28 94 GLU A C 1
ATOM 709 O O . GLU A 1 94 ? 6.623 -4.731 -15.258 1.00 59.28 94 GLU A O 1
ATOM 714 N N . PRO A 1 95 ? 7.305 -6.817 -14.813 1.00 60.09 95 PRO A N 1
ATOM 715 C CA . PRO A 1 95 ? 8.654 -6.388 -14.482 1.00 60.09 95 PRO A CA 1
ATOM 716 C C . PRO A 1 95 ? 9.340 -5.873 -15.749 1.00 60.09 95 PRO A C 1
ATOM 718 O O . PRO A 1 95 ? 9.214 -6.464 -16.819 1.00 60.09 95 PRO A O 1
ATOM 721 N N . VAL A 1 96 ? 10.101 -4.787 -15.618 1.00 65.50 96 VAL A N 1
ATOM 722 C CA . VAL A 1 96 ? 10.911 -4.273 -16.721 1.00 65.50 96 VAL A CA 1
ATOM 723 C C . VAL A 1 96 ? 11.940 -5.337 -17.119 1.00 65.50 96 VAL A C 1
ATOM 725 O O . VAL A 1 96 ? 12.764 -5.754 -16.301 1.00 65.50 96 VAL A O 1
ATOM 728 N N . ASP A 1 97 ? 11.898 -5.774 -18.375 1.00 68.94 97 ASP A N 1
ATOM 729 C CA . ASP A 1 97 ? 12.863 -6.712 -18.941 1.00 68.94 97 ASP A CA 1
ATOM 730 C C . ASP A 1 97 ? 14.129 -5.974 -19.389 1.00 68.94 97 ASP A C 1
ATOM 732 O O . ASP A 1 97 ? 14.085 -4.860 -19.922 1.00 68.94 97 ASP A O 1
ATOM 736 N N . VAL A 1 98 ? 15.283 -6.602 -19.160 1.00 75.19 98 VAL A N 1
ATOM 737 C CA . VAL A 1 98 ? 16.595 -6.041 -19.488 1.00 75.19 98 VAL A CA 1
ATOM 738 C C . VAL A 1 98 ? 17.393 -7.048 -20.305 1.00 75.19 98 VAL A C 1
ATOM 740 O O . VAL A 1 98 ? 18.035 -7.957 -19.776 1.00 75.19 98 VAL A O 1
ATOM 743 N N . ALA A 1 99 ? 17.448 -6.826 -21.615 1.00 78.06 99 ALA A N 1
ATOM 744 C CA . ALA A 1 99 ? 18.283 -7.601 -22.521 1.00 78.06 99 ALA A CA 1
ATOM 745 C C . ALA A 1 99 ? 19.650 -6.924 -22.695 1.00 78.06 99 ALA A C 1
ATOM 747 O O . ALA A 1 99 ? 19.725 -5.759 -23.079 1.00 78.06 99 ALA A O 1
ATOM 748 N N . THR A 1 100 ? 20.762 -7.638 -22.465 1.00 77.62 100 THR A N 1
ATOM 749 C CA . THR A 1 100 ? 22.111 -7.083 -22.702 1.00 77.62 100 THR A CA 1
ATOM 750 C C . THR A 1 100 ? 22.827 -7.761 -23.861 1.00 77.62 100 THR A C 1
ATOM 752 O O . THR A 1 100 ? 22.976 -8.980 -23.872 1.00 77.62 100 THR A O 1
ATOM 755 N N . VAL A 1 101 ? 23.353 -6.962 -24.787 1.00 83.50 101 VAL A N 1
ATOM 756 C CA . VAL A 1 101 ? 24.228 -7.394 -25.880 1.00 83.50 101 VAL A CA 1
ATOM 757 C C . VAL A 1 101 ? 25.641 -6.895 -25.599 1.00 83.50 101 VAL A C 1
ATOM 759 O O . VAL A 1 101 ? 25.850 -5.728 -25.259 1.00 83.50 101 VAL A O 1
ATOM 762 N N . ARG A 1 102 ? 26.631 -7.784 -25.719 1.00 80.06 102 ARG A N 1
ATOM 763 C CA . ARG A 1 102 ? 28.052 -7.443 -25.604 1.00 80.06 102 ARG A CA 1
ATOM 764 C C . ARG A 1 102 ? 28.742 -7.710 -26.931 1.00 80.06 102 ARG A C 1
ATOM 766 O O . ARG A 1 102 ? 28.755 -8.841 -27.400 1.00 80.06 102 ARG A O 1
ATOM 773 N N . GLU A 1 103 ? 29.380 -6.684 -27.470 1.00 78.62 103 GLU A N 1
ATOM 774 C CA . GLU A 1 103 ? 30.123 -6.742 -28.723 1.00 78.62 103 GLU A CA 1
ATOM 775 C C . GLU A 1 103 ? 31.598 -6.439 -28.453 1.00 78.62 103 GLU A C 1
ATOM 777 O O . GLU A 1 103 ? 31.940 -5.550 -27.665 1.00 78.62 103 GLU A O 1
ATOM 782 N N . SER A 1 104 ? 32.490 -7.182 -29.102 1.00 71.88 104 SER A N 1
ATOM 783 C CA . SER A 1 104 ? 33.886 -6.769 -29.241 1.00 71.88 104 SER A CA 1
ATOM 784 C C . SER A 1 104 ? 33.969 -5.817 -30.420 1.00 71.88 104 SER A C 1
ATOM 786 O O . SER A 1 104 ? 33.501 -6.148 -31.503 1.00 71.88 104 SER A O 1
ATOM 788 N N . THR A 1 105 ? 34.543 -4.639 -30.212 1.00 76.25 105 THR A N 1
ATOM 789 C CA . THR A 1 105 ? 34.817 -3.719 -31.312 1.00 76.25 105 THR A CA 1
ATOM 790 C C . THR A 1 105 ? 36.176 -4.056 -31.926 1.00 76.25 105 THR A C 1
ATOM 792 O O . THR A 1 105 ? 37.046 -4.625 -31.260 1.00 76.25 105 THR A O 1
ATOM 795 N N . ASP A 1 106 ? 36.378 -3.677 -33.188 1.00 73.56 106 ASP A N 1
ATOM 796 C CA . ASP A 1 106 ? 37.662 -3.861 -33.885 1.00 73.56 106 ASP A CA 1
ATOM 797 C C . ASP A 1 106 ? 38.783 -2.967 -33.320 1.00 73.56 106 ASP A C 1
ATOM 799 O O . ASP A 1 106 ? 39.964 -3.130 -33.634 1.00 73.56 106 ASP A O 1
ATOM 803 N N . GLU A 1 107 ? 38.435 -2.029 -32.436 1.00 76.44 107 GLU A N 1
ATOM 804 C CA . GLU A 1 107 ? 39.386 -1.150 -31.774 1.00 76.44 107 GLU A CA 1
ATOM 805 C C . GLU A 1 107 ? 40.080 -1.833 -30.597 1.00 76.44 107 GLU A C 1
ATOM 807 O O . GLU A 1 107 ? 39.456 -2.468 -29.743 1.00 76.44 107 GLU A O 1
ATOM 812 N N . ARG A 1 108 ? 41.388 -1.608 -30.470 1.00 77.56 108 ARG A N 1
ATOM 813 C CA . ARG A 1 108 ? 42.166 -2.082 -29.325 1.00 77.56 108 ARG A CA 1
ATOM 814 C C . ARG A 1 108 ? 42.501 -0.949 -28.372 1.00 77.56 108 ARG A C 1
ATOM 816 O O . ARG A 1 108 ? 42.814 0.171 -28.769 1.00 77.56 108 ARG A O 1
ATOM 823 N N . ARG A 1 109 ? 42.448 -1.262 -27.082 1.00 78.19 109 ARG A N 1
ATOM 824 C CA . ARG A 1 109 ? 42.985 -0.415 -26.019 1.00 78.19 109 ARG A CA 1
ATOM 825 C C . ARG A 1 109 ? 44.523 -0.394 -26.112 1.00 78.19 109 ARG A C 1
ATOM 827 O O . ARG A 1 109 ? 45.107 -1.327 -26.663 1.00 78.19 109 ARG A O 1
ATOM 834 N N . PRO A 1 110 ? 45.200 0.601 -25.508 1.00 78.56 110 PRO A N 1
ATOM 835 C CA . PRO A 1 110 ? 46.668 0.687 -25.500 1.00 78.56 110 PRO A CA 1
ATOM 836 C C . PRO A 1 110 ? 47.368 -0.548 -24.910 1.00 78.56 110 PRO A C 1
ATOM 838 O O . PRO A 1 110 ? 48.512 -0.830 -25.236 1.00 78.56 110 PRO A O 1
ATOM 841 N N . ASN A 1 111 ? 46.670 -1.307 -24.061 1.00 79.25 111 ASN A N 1
ATOM 842 C CA . ASN A 1 111 ? 47.142 -2.560 -23.470 1.00 79.25 111 ASN A CA 1
ATOM 843 C C . ASN A 1 111 ? 46.857 -3.806 -24.338 1.00 79.25 111 ASN A C 1
ATOM 845 O O . ASN A 1 111 ? 46.983 -4.927 -23.855 1.00 79.25 111 ASN A O 1
ATOM 849 N N . GLY A 1 112 ? 46.432 -3.633 -25.593 1.00 76.88 112 GLY A N 1
ATOM 850 C CA . GLY A 1 112 ? 46.225 -4.716 -26.557 1.00 76.88 112 GLY A CA 1
ATOM 851 C C . GLY A 1 112 ? 44.891 -5.460 -26.448 1.00 76.88 112 GLY A C 1
ATOM 852 O O . GLY A 1 112 ? 44.601 -6.281 -27.322 1.00 76.88 112 GLY A O 1
ATOM 853 N N . LEU A 1 113 ? 44.063 -5.164 -25.439 1.00 78.19 113 LEU A N 1
ATOM 854 C CA . LEU A 1 113 ? 42.737 -5.769 -25.276 1.00 78.19 113 LEU A CA 1
ATOM 855 C C . LEU A 1 113 ? 41.702 -5.108 -26.203 1.00 78.19 113 LEU A C 1
ATOM 857 O O . LEU A 1 113 ? 41.712 -3.879 -26.333 1.00 78.19 113 LEU A O 1
ATOM 861 N N . PRO A 1 114 ? 40.780 -5.876 -26.813 1.00 74.12 114 PRO A N 1
ATOM 862 C CA . PRO A 1 114 ? 39.700 -5.306 -27.607 1.00 74.12 114 PRO A CA 1
ATOM 863 C C . PRO A 1 114 ? 38.816 -4.420 -26.730 1.00 74.12 114 PRO A C 1
ATOM 865 O O . PRO A 1 114 ? 38.486 -4.748 -25.581 1.00 74.12 114 PRO A O 1
ATOM 868 N N . ARG A 1 115 ? 38.425 -3.266 -27.265 1.00 75.56 115 ARG A N 1
ATOM 869 C CA . ARG A 1 115 ? 37.341 -2.487 -26.681 1.00 75.56 115 ARG A CA 1
ATOM 870 C C . ARG A 1 115 ? 36.073 -3.336 -26.771 1.00 75.56 115 ARG A C 1
ATOM 872 O O . ARG A 1 115 ? 35.842 -4.065 -27.728 1.00 75.56 115 ARG A O 1
ATOM 879 N N . THR A 1 116 ? 35.289 -3.314 -25.702 1.00 74.56 116 THR A N 1
ATOM 8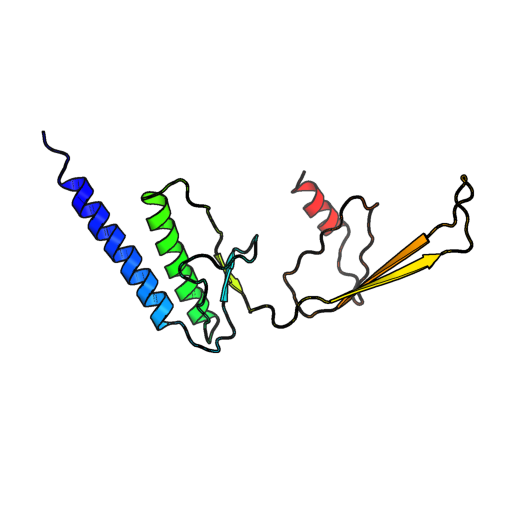80 C CA . THR A 1 116 ? 34.005 -4.012 -25.662 1.00 74.56 116 THR A CA 1
ATOM 881 C C . THR A 1 116 ? 32.925 -2.968 -25.505 1.00 74.56 116 THR A C 1
ATOM 883 O O . THR A 1 116 ? 33.042 -2.078 -24.659 1.00 74.56 116 THR A O 1
ATOM 886 N N . ARG A 1 117 ? 31.909 -3.059 -26.355 1.00 74.00 117 ARG A N 1
ATOM 887 C CA . ARG A 1 117 ? 30.682 -2.287 -26.256 1.00 74.00 117 ARG A CA 1
ATOM 888 C C . ARG A 1 117 ? 29.652 -3.169 -25.572 1.00 74.00 117 ARG A C 1
ATOM 890 O O . ARG A 1 117 ? 29.534 -4.352 -25.885 1.00 74.00 117 ARG A O 1
ATOM 897 N N . ARG A 1 118 ? 28.933 -2.611 -24.607 1.00 73.62 118 ARG A N 1
ATOM 898 C CA . ARG A 1 118 ? 27.797 -3.282 -23.986 1.00 73.62 118 ARG A CA 1
ATOM 899 C C . ARG A 1 118 ? 26.588 -2.384 -24.150 1.00 73.62 118 ARG A C 1
ATOM 901 O O . ARG A 1 118 ? 26.648 -1.221 -23.766 1.00 73.62 118 ARG A O 1
ATOM 908 N N . THR A 1 119 ? 25.531 -2.933 -24.717 1.00 75.31 119 THR A N 1
ATOM 909 C CA . THR A 1 119 ? 24.241 -2.269 -24.860 1.00 75.31 119 THR A CA 1
ATOM 910 C C . THR A 1 119 ? 23.241 -3.039 -24.015 1.00 75.31 119 THR A C 1
ATOM 912 O O . THR A 1 119 ? 23.215 -4.267 -24.065 1.00 75.31 119 THR A O 1
ATOM 915 N N . ALA A 1 120 ? 22.451 -2.330 -23.218 1.00 75.56 120 ALA A N 1
ATOM 916 C CA . ALA A 1 120 ? 21.296 -2.881 -22.526 1.00 75.56 120 ALA A CA 1
ATOM 917 C C . ALA A 1 120 ? 20.040 -2.268 -23.153 1.00 75.56 120 ALA A C 1
ATOM 919 O O . ALA A 1 120 ? 19.971 -1.048 -23.288 1.00 75.56 120 ALA A O 1
ATOM 920 N N . MET A 1 121 ? 19.092 -3.100 -23.569 1.00 71.25 121 MET A N 1
ATOM 921 C CA . MET A 1 121 ? 17.741 -2.683 -23.924 1.00 71.25 121 MET A CA 1
ATOM 922 C C . MET A 1 121 ? 16.857 -2.944 -22.717 1.00 71.25 121 MET A C 1
ATOM 924 O O . MET A 1 121 ? 16.861 -4.050 -22.184 1.00 71.25 121 MET A O 1
ATOM 928 N N . VAL A 1 122 ? 16.159 -1.903 -22.286 1.00 71.75 122 VAL A N 1
ATOM 929 C CA . VAL A 1 122 ? 15.248 -1.930 -21.148 1.00 71.75 122 VAL A CA 1
ATOM 930 C C . VAL A 1 122 ? 13.845 -1.756 -21.716 1.00 71.75 122 VAL A C 1
ATOM 932 O O . VAL A 1 122 ? 13.595 -0.766 -22.404 1.00 71.75 122 VAL A O 1
ATOM 935 N N . THR A 1 123 ? 12.962 -2.726 -21.496 1.00 70.31 123 THR A N 1
ATOM 936 C CA . THR A 1 123 ? 11.592 -2.731 -22.024 1.00 70.31 123 THR A CA 1
ATOM 937 C C . THR A 1 123 ? 10.603 -3.010 -20.907 1.00 70.31 123 THR A C 1
ATOM 939 O O . THR A 1 123 ? 10.761 -3.973 -20.169 1.00 70.31 123 THR A O 1
ATOM 942 N N . GLY A 1 124 ? 9.577 -2.180 -20.794 1.00 67.06 124 GLY A N 1
ATOM 943 C CA . GLY A 1 124 ? 8.502 -2.321 -19.820 1.00 67.06 124 GLY A CA 1
ATOM 944 C C . GLY A 1 124 ? 7.658 -1.053 -19.805 1.00 67.06 124 GLY A C 1
ATOM 945 O O . GLY A 1 124 ? 8.073 -0.024 -20.341 1.00 67.06 124 GLY A O 1
ATOM 946 N N . ASP A 1 125 ? 6.475 -1.143 -19.217 1.00 63.53 125 ASP A N 1
ATOM 947 C CA . ASP A 1 125 ? 5.523 -0.041 -19.051 1.00 63.53 125 ASP A CA 1
ATOM 948 C C . ASP A 1 125 ? 5.603 0.611 -17.660 1.00 63.53 125 ASP A C 1
ATOM 950 O O . ASP A 1 125 ? 4.930 1.606 -17.403 1.00 63.53 125 ASP A O 1
ATOM 954 N N . GLY A 1 126 ? 6.463 0.094 -16.774 1.00 61.06 126 GLY A N 1
ATOM 955 C CA . GLY A 1 126 ? 6.673 0.625 -15.432 1.00 61.06 126 GLY A CA 1
ATOM 956 C C . GLY A 1 126 ? 7.168 2.073 -15.450 1.00 61.06 126 GLY A C 1
ATOM 957 O O . GLY A 1 126 ? 8.320 2.345 -15.784 1.00 61.06 126 GLY A O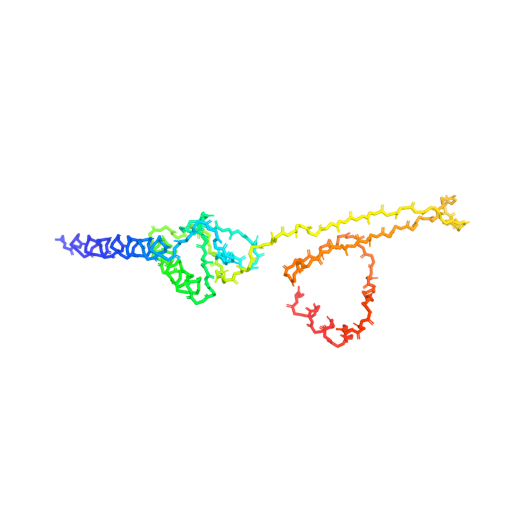 1
ATOM 958 N N . THR A 1 127 ? 6.313 3.004 -15.033 1.00 56.72 127 THR A N 1
ATOM 959 C CA . THR A 1 127 ? 6.598 4.448 -15.031 1.00 56.72 127 THR A CA 1
ATOM 960 C C . THR A 1 127 ? 7.362 4.939 -13.801 1.00 56.72 127 THR A C 1
ATOM 962 O O . THR A 1 127 ? 7.827 6.075 -13.804 1.00 56.72 127 THR A O 1
ATOM 965 N N . ASP A 1 128 ? 7.522 4.100 -12.773 1.00 54.19 128 ASP A N 1
ATOM 966 C CA . ASP A 1 128 ? 8.116 4.484 -11.479 1.00 54.19 128 ASP A CA 1
ATOM 967 C C . ASP A 1 128 ? 9.312 3.603 -11.063 1.00 54.19 128 ASP A C 1
ATOM 969 O O . ASP A 1 128 ? 9.679 3.478 -9.894 1.00 54.19 128 ASP A O 1
ATOM 973 N N . GLN A 1 129 ? 9.945 2.944 -12.038 1.00 58.19 129 GLN A N 1
ATOM 974 C CA . GLN A 1 129 ? 11.113 2.100 -11.793 1.00 58.19 129 GLN A CA 1
ATOM 975 C C . GLN A 1 129 ? 12.414 2.867 -12.039 1.00 58.19 129 GLN A C 1
ATOM 977 O O . GLN A 1 129 ? 12.642 3.454 -13.097 1.00 58.19 129 GLN A O 1
ATOM 982 N N . TRP A 1 130 ? 13.317 2.826 -11.060 1.00 64.06 130 TRP A N 1
ATOM 983 C CA . TRP A 1 130 ? 14.606 3.509 -11.139 1.00 64.06 130 TRP A CA 1
ATOM 984 C C . TRP A 1 130 ? 15.680 2.606 -11.756 1.00 64.06 130 TRP A C 1
ATOM 986 O O . TRP A 1 130 ? 16.036 1.570 -11.193 1.00 64.06 130 TRP A O 1
ATOM 996 N N . ILE A 1 131 ? 16.286 3.037 -12.868 1.00 67.75 131 ILE A N 1
ATOM 997 C CA . ILE A 1 131 ? 17.499 2.399 -13.402 1.00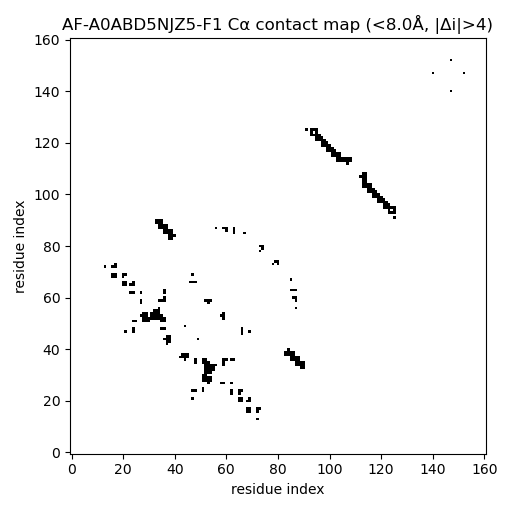 67.75 131 ILE A CA 1
ATOM 998 C C . ILE A 1 131 ? 18.703 2.902 -12.601 1.00 67.75 131 ILE A C 1
ATOM 1000 O O . ILE A 1 131 ? 19.155 4.037 -12.761 1.00 67.75 131 ILE A O 1
ATOM 1004 N N . ARG A 1 132 ? 19.256 2.043 -11.742 1.00 66.62 132 ARG A N 1
ATOM 1005 C CA . ARG A 1 132 ? 20.497 2.328 -11.013 1.00 66.62 132 ARG A CA 1
ATOM 1006 C C . ARG A 1 132 ? 21.703 1.861 -11.821 1.00 66.62 132 ARG A C 1
ATOM 1008 O O . ARG A 1 132 ? 21.826 0.683 -12.143 1.00 66.62 132 ARG A O 1
ATOM 1015 N N . ILE A 1 133 ? 22.625 2.779 -12.096 1.00 70.94 133 ILE A N 1
ATOM 1016 C CA . ILE A 1 133 ? 23.872 2.487 -12.804 1.00 70.94 133 ILE A CA 1
ATOM 1017 C C . ILE A 1 133 ? 25.048 2.766 -11.863 1.00 70.94 133 ILE A C 1
ATOM 1019 O O . ILE A 1 133 ? 25.255 3.900 -11.442 1.00 70.94 133 ILE A O 1
ATOM 1023 N N . GLU A 1 134 ? 25.834 1.738 -11.540 1.00 67.75 134 GLU A N 1
ATOM 1024 C CA . GLU A 1 134 ? 27.018 1.862 -10.680 1.00 67.75 134 GLU A CA 1
ATOM 1025 C C . GLU A 1 134 ? 28.316 1.783 -11.494 1.00 67.75 134 GLU A C 1
ATOM 1027 O O . GLU A 1 134 ? 28.414 1.020 -12.456 1.00 67.75 134 GLU A O 1
ATOM 1032 N N . ASN A 1 135 ? 29.336 2.549 -11.089 1.00 66.50 135 ASN A N 1
ATOM 1033 C CA . ASN A 1 135 ? 30.678 2.546 -11.692 1.00 66.50 135 ASN A CA 1
ATOM 1034 C C . ASN A 1 135 ? 30.710 2.829 -13.209 1.00 66.50 135 ASN A C 1
ATOM 1036 O O . ASN A 1 135 ? 31.562 2.301 -13.929 1.00 66.50 135 ASN A O 1
ATOM 1040 N N . CYS A 1 136 ? 29.793 3.661 -13.709 1.00 54.44 136 CYS A N 1
ATOM 1041 C CA . CYS A 1 136 ? 29.707 4.006 -15.126 1.00 54.44 136 CYS A CA 1
ATOM 1042 C C . CYS A 1 136 ? 30.200 5.445 -15.375 1.00 54.44 136 CYS A C 1
ATOM 1044 O O . CYS A 1 136 ? 29.938 6.318 -14.544 1.00 54.44 136 CYS A O 1
ATOM 1046 N N . PRO A 1 137 ? 30.916 5.726 -16.485 1.00 62.69 137 PRO A N 1
ATOM 1047 C CA . PRO A 1 137 ? 31.092 7.102 -16.954 1.00 62.69 137 PRO A CA 1
ATOM 1048 C C . PRO A 1 137 ? 29.730 7.756 -17.249 1.00 62.69 137 PRO A C 1
ATOM 1050 O O . PRO A 1 137 ? 28.718 7.064 -17.329 1.00 62.69 137 PRO A O 1
ATOM 1053 N N . ILE A 1 138 ? 29.709 9.083 -17.420 1.00 64.75 138 ILE A N 1
ATOM 1054 C CA . ILE A 1 138 ? 28.492 9.857 -17.730 1.00 64.75 138 ILE A CA 1
ATOM 1055 C C . ILE A 1 138 ? 27.714 9.179 -18.869 1.00 64.75 138 ILE A C 1
ATOM 1057 O O . ILE A 1 138 ? 28.253 8.971 -19.958 1.00 64.75 138 ILE A O 1
ATOM 1061 N N . VAL A 1 139 ? 26.457 8.825 -18.598 1.00 64.50 139 VAL A N 1
ATOM 1062 C CA . VAL A 1 139 ? 25.557 8.165 -19.550 1.00 64.50 139 VAL A CA 1
ATOM 1063 C C . VAL A 1 139 ? 24.654 9.218 -20.180 1.00 64.50 139 VAL A C 1
ATOM 1065 O O . VAL A 1 139 ? 24.023 9.995 -19.469 1.00 64.50 139 VAL A O 1
ATOM 1068 N N . HIS A 1 140 ? 24.580 9.230 -21.510 1.00 59.66 140 HIS A N 1
ATOM 1069 C CA . HIS A 1 140 ? 23.627 10.049 -22.254 1.00 59.66 140 HIS A CA 1
ATOM 1070 C C . HIS A 1 140 ? 22.372 9.216 -22.536 1.00 59.66 140 HIS A C 1
ATOM 1072 O O . HIS A 1 140 ? 22.442 8.215 -23.251 1.00 59.66 140 HIS A O 1
ATOM 1078 N N . LEU A 1 141 ? 21.238 9.600 -21.948 1.00 64.88 141 LEU A N 1
ATOM 1079 C CA . LEU A 1 141 ? 19.946 8.958 -22.188 1.00 64.88 141 LEU A CA 1
ATOM 1080 C C . LEU A 1 141 ? 19.302 9.595 -23.425 1.00 64.88 141 LEU A C 1
ATOM 1082 O O . LEU A 1 141 ? 19.240 10.815 -23.542 1.00 64.88 141 LEU A O 1
ATOM 1086 N N . SER A 1 142 ? 18.848 8.784 -24.377 1.00 55.50 142 SER A N 1
ATOM 1087 C CA . SER A 1 142 ? 18.223 9.270 -25.613 1.00 55.50 142 SER A CA 1
ATOM 1088 C C . SER A 1 142 ? 16.921 8.514 -25.841 1.00 55.50 142 SER A C 1
ATOM 1090 O O . SER A 1 142 ? 16.949 7.330 -26.165 1.00 55.50 142 SER A O 1
ATOM 1092 N N . GLY A 1 143 ? 15.794 9.187 -25.608 1.00 53.72 143 GLY A N 1
ATOM 1093 C CA . GLY A 1 143 ? 14.455 8.680 -25.913 1.00 53.72 143 GLY A CA 1
ATOM 1094 C C . GLY A 1 143 ? 13.979 9.110 -27.308 1.00 53.72 143 GLY A C 1
ATOM 1095 O O . GLY A 1 143 ? 14.592 10.003 -27.900 1.00 53.72 143 GLY A O 1
ATOM 1096 N N . PRO A 1 144 ? 12.898 8.497 -27.835 1.00 51.91 144 PRO A N 1
ATOM 1097 C CA . PRO A 1 144 ? 12.283 8.896 -29.108 1.00 51.91 144 PRO A CA 1
ATOM 1098 C C . PRO A 1 144 ? 11.823 10.362 -29.096 1.00 51.91 144 PRO A C 1
ATOM 1100 O O . PRO A 1 144 ? 11.938 11.034 -30.116 1.00 51.91 144 PRO A O 1
ATOM 1103 N N . ASP A 1 145 ? 11.443 10.872 -27.921 1.00 51.19 145 ASP A N 1
ATOM 1104 C CA . ASP A 1 145 ? 11.293 12.295 -27.631 1.00 51.19 145 ASP A CA 1
ATOM 1105 C C . ASP A 1 145 ? 12.389 12.700 -26.634 1.00 51.19 145 ASP A C 1
ATOM 1107 O O . ASP A 1 145 ? 12.339 12.377 -25.446 1.00 51.19 145 ASP A O 1
ATOM 1111 N N . SER A 1 146 ? 13.447 13.349 -27.120 1.00 52.88 146 SER A N 1
ATOM 1112 C CA . SER A 1 146 ? 14.534 13.866 -26.281 1.00 52.88 146 SER A CA 1
ATOM 1113 C C . SER A 1 146 ? 13.990 14.939 -25.326 1.00 52.88 146 SER A C 1
ATOM 1115 O O . SER A 1 146 ? 13.813 16.087 -25.718 1.00 52.88 146 SER A O 1
ATOM 1117 N N . LEU A 1 147 ? 13.693 14.556 -24.079 1.00 52.81 147 LEU A N 1
ATOM 1118 C CA . LEU A 1 147 ? 13.186 15.451 -23.027 1.00 52.81 147 LEU A CA 1
ATOM 1119 C C . LEU A 1 147 ? 13.911 15.260 -21.691 1.00 52.81 147 LEU A C 1
ATOM 1121 O O . LEU A 1 147 ? 13.296 15.251 -20.627 1.00 52.81 147 LEU A O 1
ATOM 1125 N N . LEU A 1 148 ? 15.233 15.140 -21.717 1.00 55.22 148 LEU A N 1
ATOM 1126 C CA . LEU A 1 148 ? 16.010 15.481 -20.531 1.00 55.22 148 LEU A CA 1
ATOM 1127 C C . LEU A 1 148 ? 16.834 16.707 -20.874 1.00 55.22 148 LEU A C 1
ATOM 1129 O O . LEU A 1 148 ? 17.945 16.601 -21.379 1.00 55.22 148 LEU A O 1
ATOM 1133 N N . ASP A 1 149 ? 16.226 17.868 -20.650 1.00 60.88 149 ASP A N 1
ATOM 1134 C CA . ASP A 1 149 ? 16.937 19.136 -20.682 1.00 60.88 149 ASP A CA 1
ATOM 1135 C C . ASP A 1 149 ? 18.111 19.061 -19.694 1.00 60.88 149 ASP A C 1
ATOM 1137 O O . ASP A 1 149 ? 17.940 18.697 -18.519 1.00 60.88 149 ASP A O 1
ATOM 1141 N N . ASP A 1 150 ? 19.302 19.398 -20.183 1.00 60.12 150 ASP A N 1
ATOM 1142 C CA . ASP A 1 150 ? 20.542 19.454 -19.414 1.00 60.12 150 ASP A CA 1
ATOM 1143 C C . ASP A 1 150 ? 20.378 20.296 -18.137 1.00 60.12 150 ASP A C 1
ATOM 1145 O O . ASP A 1 150 ? 21.026 20.022 -17.118 1.00 60.12 150 ASP A O 1
ATOM 1149 N N . GLU A 1 151 ? 19.477 21.285 -18.138 1.00 63.34 151 GLU A N 1
ATOM 1150 C CA . GLU A 1 151 ? 19.158 22.102 -16.967 1.00 63.34 151 GLU A CA 1
ATOM 1151 C C . GLU A 1 151 ? 18.429 21.306 -15.866 1.00 63.34 151 GLU A C 1
ATOM 1153 O O . GLU A 1 151 ? 18.748 21.435 -14.676 1.00 63.34 151 GLU A O 1
ATOM 1158 N N . VAL A 1 152 ? 17.505 20.414 -16.240 1.00 60.50 152 VAL A N 1
ATOM 1159 C CA . VAL A 1 152 ? 16.778 19.547 -15.298 1.00 60.50 152 VAL A CA 1
ATOM 1160 C C . VAL A 1 152 ? 17.715 18.503 -14.693 1.00 60.50 152 VAL A C 1
ATOM 1162 O O . VAL A 1 152 ? 17.694 18.307 -13.472 1.00 60.50 152 VAL A O 1
ATOM 1165 N N . ILE A 1 153 ? 18.585 17.894 -15.511 1.00 59.38 153 ILE A N 1
ATOM 1166 C CA . ILE A 1 153 ? 19.616 16.961 -15.028 1.00 59.38 153 ILE A CA 1
ATOM 1167 C C . ILE A 1 153 ? 20.561 17.682 -14.058 1.00 59.38 153 ILE A C 1
ATOM 1169 O O . ILE A 1 153 ? 20.819 17.196 -12.952 1.00 59.38 153 ILE A O 1
ATOM 1173 N N . SER A 1 154 ? 21.031 18.875 -14.428 1.00 59.59 154 SER A N 1
ATOM 1174 C CA . SER A 1 154 ? 21.959 19.667 -13.613 1.00 59.59 154 SER A CA 1
ATOM 1175 C C . SER A 1 154 ? 21.366 20.064 -12.259 1.00 59.59 154 SER A C 1
ATOM 1177 O O . SER A 1 154 ? 22.062 20.028 -11.239 1.00 59.59 154 SER A O 1
ATOM 1179 N N . ARG A 1 155 ? 20.076 20.417 -12.220 1.00 67.19 155 ARG A N 1
ATOM 1180 C CA . ARG A 1 155 ? 19.371 20.762 -10.979 1.00 67.19 155 ARG A CA 1
ATOM 1181 C C . ARG A 1 155 ? 19.218 19.558 -10.049 1.00 67.19 155 ARG A C 1
ATOM 1183 O O . ARG A 1 155 ? 19.457 19.691 -8.852 1.00 67.19 155 ARG A O 1
ATOM 1190 N N . GLN A 1 156 ? 18.870 18.390 -10.587 1.00 59.34 156 GLN A N 1
ATOM 1191 C CA . GLN A 1 156 ? 18.716 17.165 -9.795 1.00 59.34 156 GLN A CA 1
ATOM 1192 C C . GLN A 1 156 ? 20.050 16.670 -9.217 1.00 59.34 156 GLN A C 1
ATOM 1194 O O . GLN A 1 156 ? 20.112 16.316 -8.041 1.00 59.34 156 GLN A O 1
ATOM 1199 N N . LEU A 1 157 ? 21.139 16.722 -9.995 1.00 62.47 157 LEU A N 1
ATOM 1200 C CA . LEU A 1 157 ? 22.471 16.324 -9.521 1.00 62.47 157 LEU A CA 1
ATOM 1201 C C . LEU A 1 157 ? 22.971 17.199 -8.364 1.00 62.47 157 LEU A C 1
ATOM 1203 O O . LEU A 1 157 ? 23.577 16.686 -7.428 1.00 62.47 157 LEU A O 1
ATOM 1207 N N . ARG A 1 158 ? 22.683 18.505 -8.389 1.00 56.38 158 ARG A N 1
ATOM 1208 C CA . ARG A 1 158 ? 23.041 19.424 -7.294 1.00 56.38 158 ARG A CA 1
ATOM 1209 C C . ARG A 1 158 ? 22.190 19.249 -6.038 1.00 56.38 158 ARG A C 1
ATOM 1211 O O . ARG A 1 158 ? 22.618 19.676 -4.978 1.00 56.38 158 ARG A O 1
ATOM 1218 N N . SER A 1 159 ? 21.004 18.653 -6.148 1.00 59.16 159 SER A N 1
ATOM 1219 C CA . SER A 1 159 ? 20.112 18.438 -5.004 1.00 59.16 159 SER A CA 1
ATOM 1220 C C . SER A 1 159 ? 20.437 17.172 -4.203 1.00 59.16 159 SER A C 1
ATOM 1222 O O . SER A 1 159 ? 19.876 16.992 -3.124 1.00 59.16 159 SER A O 1
ATOM 1224 N N . LYS A 1 160 ? 21.282 16.273 -4.730 1.00 45.66 160 LYS A N 1
ATOM 1225 C CA . LYS A 1 160 ? 21.640 14.989 -4.095 1.00 45.66 160 LYS A CA 1
ATOM 1226 C C . LYS A 1 160 ? 23.125 14.880 -3.703 1.00 45.66 160 LYS A C 1
ATOM 1228 O O . LYS A 1 160 ? 23.578 13.784 -3.377 1.00 45.66 160 LYS A O 1
ATOM 1233 N N . LEU A 1 161 ? 23.854 15.997 -3.743 1.00 43.09 161 LEU A N 1
ATOM 1234 C CA . LEU A 1 161 ? 25.242 16.180 -3.293 1.00 43.09 161 LEU A CA 1
ATOM 1235 C C . LEU A 1 161 ? 25.254 17.063 -2.044 1.00 43.09 161 LEU A C 1
ATOM 1237 O O . LEU A 1 161 ? 26.052 16.756 -1.133 1.00 43.09 161 LEU A O 1
#

Secondary structure (DSSP, 8-state):
---SHHHHHHHHHHHHHHHHHHHHHHHH--TT-SBEEEETTT----TTSTT--BSSHHHHHHHHHHHHHHHHHHHHH-TTSPP--EEEE---SSPPEEEEEEEEEEEE-TTSPEEEEEEEEEE---TT------S-PPP----SS----HHHHHHHHHH--

Solvent-accessible surface area (backbone atoms only — not comparable to full-atom values): 9925 Å² total; per-residue (Å²): 145,86,72,73,69,67,55,55,57,53,51,53,52,46,54,47,49,43,49,52,23,52,51,53,35,57,76,46,39,38,95,84,31,64,20,28,45,24,19,76,89,74,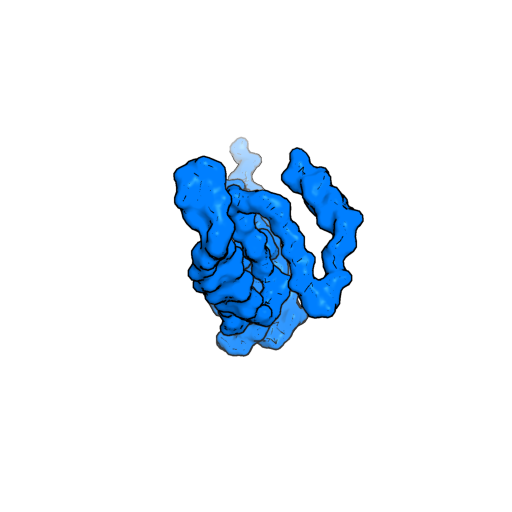66,49,45,55,85,86,38,59,87,46,17,8,77,38,67,71,46,23,48,56,30,36,54,28,44,51,54,32,49,55,55,46,34,75,76,39,74,85,57,85,87,70,61,70,40,70,40,66,64,78,86,52,78,68,44,73,52,75,49,79,43,78,45,97,50,63,43,98,85,70,46,63,40,68,48,74,49,74,50,76,49,65,83,63,88,85,69,82,89,84,82,78,98,65,75,96,78,85,87,80,56,99,70,80,78,79,54,69,67,60,55,53,52,54,57,66,74,78,111

Organism: NCBI:txid1487865